Protein AF-A0A2V5QH20-F1 (afdb_monomer_lite)

pLDDT: mean 82.36, std 8.43, range [48.94, 94.69]

Sequence (118 aa):
MYGWLILAEGILIFLFPEHVALLLRFGPLDHDGSMFFRVVALLVAGIGMLYFVSGRMNAEGFVFATLLDRPLVPPIMAVLWYSGKLPGSLALLFAVQELVSFSWTLLTWRAEFRRNMV

Secondary structure (DSSP, 8-state):
-THHHHHHHHHHHHH-HHHHHHHTTPPPP-HHHHHHHHHHHHHHHHHHHHHHHHHHTT-HHHHHHHHHHGGGHHHHHHHHHHTTSS-HHHHHHHHHHHHHHHHHHHHHHHHHHHHTT-

Foldseek 3Di:
DQLVVLLVQLVCQLVCVQVVCVVQVHDGDDPVSNVVSNVVSVVSNVSSVCVVVCVVVVVVVVLVVLLVPLVVLLVVLVV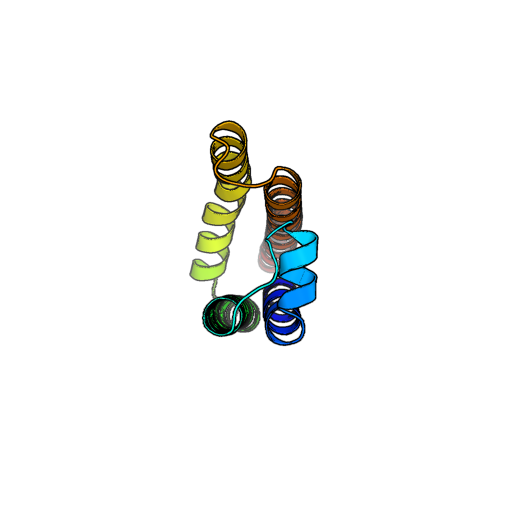CVVVVNGPPVVSVVSNVVSVVVNVVSVVVVVVVVVVVVD

Structure (mmCIF, N/CA/C/O backbone):
data_AF-A0A2V5QH20-F1
#
_entry.id   AF-A0A2V5QH20-F1
#
loop_
_atom_site.group_PDB
_atom_site.id
_atom_site.type_symbol
_atom_site.label_atom_id
_atom_site.label_alt_id
_atom_site.label_comp_id
_atom_site.label_asym_id
_atom_site.label_entity_id
_atom_site.label_seq_id
_atom_site.pdbx_PDB_ins_code
_atom_site.Cartn_x
_atom_site.Cartn_y
_atom_site.Cartn_z
_atom_site.occupancy
_atom_site.B_iso_or_equiv
_atom_site.auth_seq_id
_atom_site.auth_comp_id
_atom_site.auth_asym_id
_atom_site.auth_atom_id
_atom_site.pdbx_PDB_model_num
ATOM 1 N N . MET A 1 1 ? -11.264 -3.650 10.819 1.00 60.34 1 MET A N 1
ATOM 2 C CA . MET A 1 1 ? -10.256 -2.766 10.190 1.00 60.34 1 MET A CA 1
ATOM 3 C C . MET A 1 1 ? -9.895 -3.243 8.795 1.00 60.34 1 MET A C 1
ATOM 5 O O . MET A 1 1 ? -9.979 -4.434 8.527 1.00 60.34 1 MET A O 1
ATOM 9 N N . TYR A 1 2 ? -9.485 -2.314 7.930 1.00 65.50 2 TYR A N 1
ATOM 10 C CA . TYR A 1 2 ? -9.218 -2.504 6.495 1.00 65.50 2 TYR A CA 1
ATOM 11 C C . TYR A 1 2 ? -7.940 -3.316 6.175 1.00 65.50 2 TYR A C 1
ATOM 13 O O . TYR A 1 2 ? -7.591 -3.476 5.012 1.00 65.50 2 TYR A O 1
ATOM 21 N N . GLY A 1 3 ? -7.237 -3.846 7.188 1.00 74.44 3 GLY A N 1
ATOM 22 C CA . GLY A 1 3 ? -5.994 -4.617 7.019 1.00 74.44 3 GLY A CA 1
ATOM 23 C C . GLY A 1 3 ? -6.114 -5.835 6.103 1.00 74.44 3 GLY A C 1
ATOM 24 O O . GLY A 1 3 ? -5.138 -6.232 5.480 1.00 74.44 3 GLY A O 1
ATOM 25 N N . TRP A 1 4 ? -7.327 -6.370 5.944 1.00 80.94 4 TRP A N 1
ATOM 26 C CA . TRP A 1 4 ? -7.604 -7.473 5.027 1.00 80.94 4 TRP A CA 1
ATOM 27 C C . TRP A 1 4 ? -7.352 -7.120 3.551 1.00 80.94 4 TRP A C 1
ATOM 29 O O . TRP A 1 4 ? -7.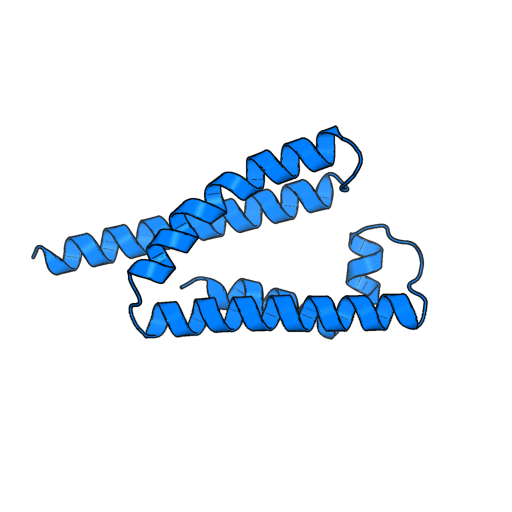014 -8.014 2.784 1.00 80.94 4 TRP A O 1
ATOM 39 N N . LEU A 1 5 ? -7.471 -5.848 3.146 1.00 82.38 5 LEU A N 1
ATOM 40 C CA . LEU A 1 5 ? -7.188 -5.435 1.766 1.00 82.38 5 LEU A CA 1
ATOM 41 C C . LEU A 1 5 ? -5.692 -5.372 1.478 1.00 82.38 5 LEU A C 1
ATOM 43 O O . LEU A 1 5 ? -5.269 -5.869 0.445 1.00 82.38 5 LEU A O 1
ATOM 47 N N . ILE A 1 6 ? -4.896 -4.867 2.422 1.00 83.56 6 ILE A N 1
ATOM 48 C CA . ILE A 1 6 ? -3.425 -4.903 2.338 1.00 83.56 6 ILE A CA 1
ATOM 49 C C . ILE A 1 6 ? -2.929 -6.356 2.405 1.00 83.56 6 ILE A C 1
ATOM 51 O O . ILE A 1 6 ? -2.007 -6.745 1.696 1.00 83.56 6 ILE A O 1
ATOM 55 N N . LEU A 1 7 ? -3.585 -7.200 3.208 1.00 88.75 7 LEU A N 1
ATOM 56 C CA . LEU A 1 7 ? -3.310 -8.636 3.229 1.00 88.75 7 LEU A CA 1
ATOM 57 C C . LEU A 1 7 ? -3.597 -9.281 1.864 1.00 88.75 7 LEU A C 1
ATOM 59 O O . LEU A 1 7 ? -2.759 -10.016 1.347 1.00 88.75 7 LEU A O 1
ATOM 63 N N . ALA A 1 8 ? -4.762 -8.997 1.274 1.00 89.62 8 ALA A N 1
ATOM 64 C CA . ALA A 1 8 ? -5.140 -9.504 -0.041 1.00 89.62 8 ALA A CA 1
ATOM 65 C C . ALA A 1 8 ? -4.191 -9.007 -1.141 1.00 89.62 8 ALA A C 1
ATOM 67 O O . ALA A 1 8 ? -3.785 -9.794 -1.989 1.00 89.62 8 ALA A O 1
ATOM 68 N N . GLU A 1 9 ? -3.789 -7.737 -1.094 1.00 88.19 9 GLU A N 1
ATOM 69 C CA . GLU A 1 9 ? -2.784 -7.157 -1.985 1.00 88.19 9 GLU A CA 1
ATOM 70 C C . GLU A 1 9 ? -1.458 -7.924 -1.897 1.00 88.19 9 GLU A C 1
ATOM 72 O O . GLU A 1 9 ? -0.958 -8.396 -2.917 1.00 88.19 9 GLU A O 1
ATOM 77 N N . GLY A 1 10 ? -0.934 -8.144 -0.686 1.00 90.50 10 GLY A N 1
ATOM 78 C CA . GLY A 1 10 ? 0.281 -8.936 -0.483 1.00 90.50 10 GLY A CA 1
ATOM 79 C C . GLY A 1 10 ? 0.155 -10.360 -1.035 1.00 90.50 10 GLY A C 1
ATOM 80 O O . GLY A 1 10 ? 1.056 -10.846 -1.711 1.00 90.50 10 GLY A O 1
ATOM 81 N N . ILE A 1 11 ? -0.989 -11.023 -0.843 1.00 93.06 11 ILE A N 1
ATOM 82 C CA . ILE A 1 11 ? -1.233 -12.358 -1.416 1.00 93.06 11 ILE A CA 1
ATOM 83 C C . ILE A 1 11 ? -1.237 -12.312 -2.953 1.00 93.06 11 ILE A C 1
ATOM 85 O O . ILE A 1 11 ? -0.626 -13.167 -3.594 1.00 93.06 11 ILE A O 1
ATOM 89 N N . LEU A 1 12 ? -1.887 -11.315 -3.558 1.00 92.00 12 LEU A N 1
ATOM 90 C CA . LEU A 1 12 ? -1.953 -11.173 -5.014 1.00 92.00 12 LEU A CA 1
ATOM 91 C C . LEU A 1 12 ? -0.576 -10.899 -5.629 1.00 92.00 12 LEU A C 1
ATOM 93 O O . LEU A 1 12 ? -0.229 -11.537 -6.624 1.00 92.00 12 LEU A O 1
ATOM 97 N N . ILE A 1 13 ? 0.232 -10.023 -5.019 1.00 90.69 13 ILE A N 1
ATOM 98 C CA . ILE A 1 13 ? 1.606 -9.755 -5.474 1.00 90.69 13 ILE A CA 1
ATOM 99 C C . ILE A 1 13 ? 2.461 -11.026 -5.362 1.00 90.69 13 ILE A C 1
ATOM 101 O O . ILE A 1 13 ? 3.240 -11.327 -6.265 1.00 90.69 13 ILE A O 1
ATOM 105 N N . PHE A 1 14 ? 2.288 -11.808 -4.291 1.00 93.75 14 PHE A N 1
ATOM 106 C CA . PHE A 1 14 ? 3.041 -13.047 -4.085 1.00 93.75 14 PHE A CA 1
ATOM 107 C C . PHE A 1 14 ? 2.715 -14.119 -5.134 1.00 93.75 14 PHE A C 1
ATOM 109 O O . PHE A 1 14 ? 3.612 -14.825 -5.605 1.00 93.75 14 PHE A O 1
ATOM 116 N N . LEU A 1 15 ? 1.432 -14.261 -5.486 1.00 93.94 15 LEU A N 1
ATOM 117 C CA . LEU A 1 15 ? 0.963 -15.259 -6.449 1.00 93.94 15 LEU A CA 1
ATOM 118 C C . LEU A 1 15 ? 1.246 -14.854 -7.902 1.00 93.94 15 LEU A C 1
ATOM 120 O O . LEU A 1 15 ? 1.558 -15.721 -8.718 1.00 93.94 15 LEU A O 1
ATOM 124 N N . PHE A 1 16 ? 1.168 -13.558 -8.222 1.00 92.12 16 PHE A N 1
ATOM 125 C CA . PHE A 1 16 ? 1.236 -13.052 -9.596 1.00 92.12 16 PHE A CA 1
ATOM 126 C C . PHE A 1 16 ? 2.290 -11.942 -9.802 1.00 92.12 16 PHE A C 1
ATOM 128 O O . PHE A 1 16 ? 1.958 -10.894 -10.362 1.00 92.12 16 PHE A O 1
ATOM 135 N N . PRO A 1 17 ? 3.570 -12.144 -9.427 1.00 89.69 17 PRO A N 1
ATOM 136 C CA . PRO A 1 17 ? 4.589 -11.090 -9.475 1.00 89.69 17 PRO A CA 1
ATOM 137 C C . PRO A 1 17 ? 4.807 -10.521 -10.886 1.00 89.69 17 PRO A C 1
ATOM 139 O O . PRO A 1 17 ? 4.932 -9.310 -11.035 1.00 89.69 17 PRO A O 1
ATOM 142 N N . GLU A 1 18 ? 4.749 -11.356 -11.930 1.00 88.31 18 GLU A N 1
ATOM 143 C CA . GLU A 1 18 ? 4.889 -10.919 -13.332 1.00 88.31 18 GLU A CA 1
ATOM 144 C C . GLU A 1 18 ? 3.753 -9.996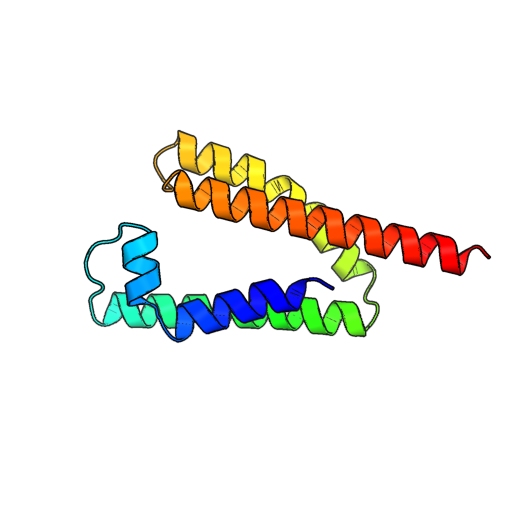 -13.791 1.00 88.31 18 GLU A C 1
ATOM 146 O O . GLU A 1 18 ? 3.975 -9.028 -14.515 1.00 88.31 18 GLU A O 1
ATOM 151 N N . HIS A 1 19 ? 2.520 -10.266 -13.352 1.00 87.44 19 HIS A N 1
ATOM 152 C CA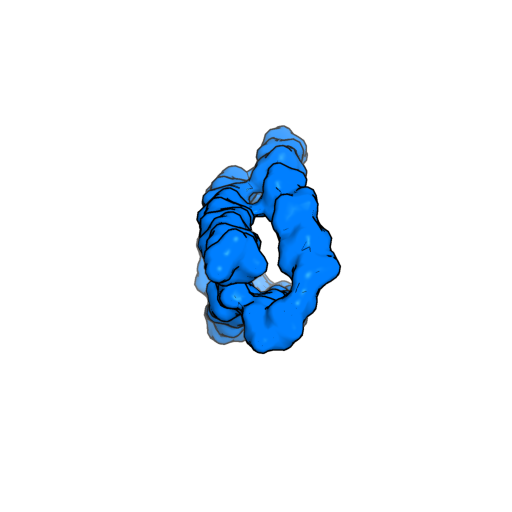 . HIS A 1 19 ? 1.370 -9.429 -13.705 1.00 87.44 19 HIS A CA 1
ATOM 153 C C . HIS A 1 19 ? 1.474 -8.068 -13.026 1.00 87.44 19 HIS A C 1
ATOM 155 O O . HIS A 1 19 ? 1.137 -7.047 -13.627 1.00 87.44 19 HIS A O 1
ATOM 161 N N . VAL A 1 20 ? 1.978 -8.053 -11.788 1.00 84.81 20 VAL A N 1
ATOM 162 C CA . VAL A 1 20 ? 2.284 -6.812 -11.083 1.00 84.81 20 VAL A CA 1
ATOM 163 C C . VAL A 1 20 ? 3.398 -6.078 -11.818 1.00 84.81 20 VAL A C 1
ATOM 165 O O . VAL A 1 20 ? 3.183 -4.939 -12.203 1.00 84.81 20 VAL A O 1
ATOM 168 N N . ALA A 1 21 ? 4.530 -6.715 -12.127 1.00 85.31 21 ALA A N 1
ATOM 169 C CA . ALA A 1 21 ? 5.610 -6.081 -12.887 1.00 85.31 21 ALA A CA 1
ATOM 170 C C . ALA A 1 21 ? 5.127 -5.456 -14.203 1.00 85.31 21 ALA A C 1
ATOM 172 O O . ALA A 1 21 ? 5.443 -4.298 -14.480 1.00 85.31 21 ALA A O 1
ATOM 173 N N . LEU A 1 22 ? 4.275 -6.160 -14.951 1.00 84.69 22 LEU A N 1
ATOM 174 C CA . LEU A 1 22 ? 3.668 -5.652 -16.179 1.00 84.69 22 LEU A CA 1
ATOM 175 C C . LEU A 1 22 ? 2.764 -4.437 -15.917 1.00 84.69 22 LEU A C 1
ATOM 177 O O . LEU A 1 22 ? 2.878 -3.424 -16.611 1.00 84.69 22 LEU A O 1
ATOM 181 N N . LEU A 1 23 ? 1.910 -4.494 -14.888 1.00 82.62 23 LEU A N 1
ATOM 182 C CA . LEU A 1 23 ? 1.071 -3.365 -14.463 1.00 82.62 23 LEU A CA 1
ATOM 183 C C . LEU A 1 23 ? 1.917 -2.146 -14.062 1.00 82.62 23 LEU A C 1
ATOM 185 O O . LEU A 1 23 ? 1.565 -1.005 -14.374 1.00 82.62 23 LEU A O 1
ATOM 189 N N . LEU A 1 24 ? 3.049 -2.393 -13.399 1.00 77.62 24 LEU A N 1
ATOM 190 C CA . LEU A 1 24 ? 4.000 -1.375 -12.955 1.00 77.62 24 LEU A CA 1
ATOM 191 C C . LEU A 1 24 ? 4.918 -0.890 -14.087 1.00 77.62 24 LEU A C 1
ATOM 193 O O . LEU A 1 24 ? 5.684 0.053 -13.888 1.00 77.62 24 LEU A O 1
ATOM 197 N N . ARG A 1 25 ? 4.798 -1.485 -15.283 1.00 78.94 25 ARG A N 1
ATOM 198 C CA . ARG A 1 25 ? 5.650 -1.248 -16.458 1.00 78.94 25 ARG A CA 1
ATOM 199 C C . ARG A 1 25 ? 7.134 -1.491 -16.182 1.00 78.94 25 ARG A C 1
ATOM 201 O O . ARG A 1 25 ? 7.991 -0.852 -16.791 1.00 78.94 25 ARG A O 1
ATOM 208 N N . PHE A 1 26 ? 7.435 -2.414 -15.275 1.00 75.62 26 PHE A N 1
ATOM 209 C CA . PHE A 1 26 ? 8.770 -2.980 -15.189 1.00 75.62 26 PHE A CA 1
ATOM 210 C C . PHE A 1 26 ? 9.015 -3.893 -16.395 1.00 75.62 26 PHE A C 1
ATOM 212 O O . PHE A 1 26 ? 8.079 -4.429 -16.994 1.00 75.62 26 PHE A O 1
ATOM 219 N N . GLY A 1 27 ? 10.285 -4.032 -16.783 1.00 77.94 27 GLY A N 1
ATOM 220 C CA . GLY A 1 27 ? 10.684 -5.065 -17.737 1.00 77.94 27 GLY A CA 1
ATOM 221 C C . GLY A 1 27 ? 10.401 -6.470 -17.183 1.00 77.94 27 GLY A C 1
ATOM 222 O O . GLY A 1 27 ? 10.023 -6.595 -16.016 1.00 77.94 27 GLY A O 1
ATOM 223 N N . PRO A 1 28 ? 10.585 -7.524 -17.997 1.00 84.06 28 PRO A N 1
ATOM 224 C CA . PRO A 1 28 ? 10.467 -8.903 -17.529 1.00 84.06 28 PRO A CA 1
ATOM 225 C C . PRO A 1 28 ? 11.306 -9.097 -16.265 1.00 84.06 28 PRO A C 1
ATOM 227 O O . PRO A 1 28 ? 12.476 -8.701 -16.252 1.00 84.06 28 PRO A O 1
ATOM 230 N N . LEU A 1 29 ? 10.712 -9.661 -15.213 1.00 84.38 29 LEU A N 1
ATOM 231 C CA . LEU A 1 29 ? 11.462 -9.947 -13.998 1.00 84.38 29 LEU A CA 1
ATOM 232 C C . LEU A 1 29 ? 12.439 -11.089 -14.290 1.00 84.38 29 LEU A C 1
ATOM 234 O O . LEU A 1 29 ? 12.085 -12.105 -14.889 1.00 84.38 29 LEU A O 1
ATOM 238 N N . ASP A 1 30 ? 13.685 -10.921 -13.866 1.00 89.12 30 ASP A N 1
ATOM 239 C CA . ASP A 1 30 ? 14.608 -12.038 -13.742 1.00 89.12 30 ASP A CA 1
ATOM 240 C C . ASP A 1 30 ? 14.283 -12.853 -12.477 1.00 89.12 30 ASP A C 1
ATOM 242 O O . ASP A 1 30 ? 13.358 -12.547 -11.712 1.00 89.12 30 ASP A O 1
ATOM 246 N N . HIS A 1 31 ? 15.025 -13.941 -12.259 1.00 88.00 31 HIS A N 1
ATOM 247 C CA . HIS A 1 31 ? 14.792 -14.819 -11.113 1.00 88.00 31 HIS A CA 1
ATOM 248 C C . HIS A 1 31 ? 14.835 -14.045 -9.784 1.00 88.00 31 HIS A C 1
ATOM 250 O O . HIS A 1 31 ? 13.917 -14.171 -8.965 1.00 88.00 31 HIS A O 1
ATOM 256 N N . ASP A 1 32 ? 15.845 -13.189 -9.624 1.00 87.31 32 ASP A N 1
ATOM 257 C CA . ASP A 1 32 ? 16.078 -12.403 -8.414 1.00 87.31 32 ASP A CA 1
ATOM 258 C C . ASP A 1 32 ? 14.999 -11.330 -8.216 1.00 87.31 32 ASP A C 1
ATOM 260 O O . ASP A 1 32 ? 14.476 -11.176 -7.109 1.00 87.31 32 ASP A O 1
ATOM 264 N N . GLY A 1 33 ? 14.579 -10.650 -9.286 1.00 86.25 33 GLY A N 1
ATOM 265 C CA . GLY A 1 33 ? 13.472 -9.697 -9.269 1.00 86.25 33 GLY A CA 1
ATOM 266 C C . GLY A 1 33 ? 12.154 -10.345 -8.847 1.00 86.25 33 GLY A C 1
ATOM 267 O O . GLY A 1 33 ? 11.432 -9.799 -8.008 1.00 86.25 33 GLY A O 1
ATOM 268 N N . SER A 1 34 ? 11.865 -11.552 -9.345 1.00 88.56 34 SER A N 1
ATOM 269 C CA . SER A 1 34 ? 10.667 -12.303 -8.948 1.00 88.56 34 SER A CA 1
ATOM 270 C C . SER A 1 34 ? 10.692 -12.695 -7.464 1.00 88.56 34 SER A C 1
ATOM 272 O O . SER A 1 34 ? 9.671 -12.608 -6.770 1.00 88.56 34 SER A O 1
ATOM 274 N N . MET A 1 35 ? 11.863 -13.087 -6.949 1.00 91.56 35 MET A N 1
ATOM 275 C CA . MET A 1 35 ? 12.038 -13.467 -5.550 1.00 91.56 35 MET A CA 1
ATOM 276 C C . MET A 1 35 ? 11.931 -12.242 -4.638 1.00 91.56 35 MET A C 1
ATOM 278 O O . MET A 1 35 ? 11.253 -12.299 -3.610 1.00 91.56 35 MET A O 1
ATOM 282 N N . PHE A 1 36 ? 12.508 -11.112 -5.049 1.00 88.00 36 PHE A N 1
ATOM 283 C CA . PHE A 1 36 ? 12.375 -9.838 -4.350 1.00 88.00 36 PHE A CA 1
ATOM 284 C C . PHE A 1 36 ? 10.910 -9.400 -4.244 1.00 88.00 36 PHE A C 1
ATOM 286 O O . PHE A 1 36 ? 10.444 -9.084 -3.149 1.00 88.00 36 PHE A O 1
ATOM 293 N N . PHE A 1 37 ? 10.148 -9.470 -5.342 1.00 88.50 37 PHE A N 1
ATOM 294 C CA . PHE A 1 37 ? 8.713 -9.166 -5.333 1.00 88.50 37 PHE A CA 1
ATOM 295 C C . PHE A 1 37 ? 7.945 -10.042 -4.342 1.00 88.50 37 PHE A C 1
ATOM 297 O O . PHE A 1 37 ? 7.101 -9.537 -3.606 1.00 88.50 37 PHE A O 1
ATOM 304 N N . ARG A 1 38 ? 8.263 -11.339 -4.260 1.00 92.75 38 ARG A N 1
ATOM 305 C CA . ARG A 1 38 ? 7.645 -12.252 -3.286 1.00 92.75 38 ARG A CA 1
ATOM 306 C C . ARG A 1 38 ? 8.004 -11.901 -1.841 1.00 92.75 38 ARG A C 1
ATOM 308 O O . ARG A 1 38 ? 7.139 -11.986 -0.975 1.00 92.75 38 ARG A O 1
ATOM 315 N N . VAL A 1 39 ? 9.240 -11.484 -1.564 1.00 93.56 39 VAL A N 1
ATOM 316 C CA . VAL A 1 39 ? 9.646 -11.031 -0.219 1.00 93.56 39 VAL A CA 1
ATOM 317 C C . VAL A 1 39 ? 8.905 -9.751 0.170 1.00 93.56 39 VAL A C 1
ATOM 319 O O . VAL A 1 39 ? 8.353 -9.671 1.268 1.00 93.56 39 VAL A O 1
ATOM 322 N N . VAL A 1 40 ? 8.821 -8.779 -0.743 1.00 89.69 40 VAL A N 1
ATOM 323 C CA . VAL A 1 40 ? 8.025 -7.558 -0.542 1.00 89.69 40 VAL A CA 1
ATOM 324 C C . VAL A 1 40 ? 6.557 -7.914 -0.305 1.00 89.69 40 VAL A C 1
ATOM 326 O O . VAL A 1 40 ? 5.941 -7.404 0.627 1.00 89.69 40 VAL A O 1
ATOM 329 N N . ALA A 1 41 ? 6.011 -8.846 -1.081 1.00 92.56 41 ALA A N 1
ATOM 330 C CA . ALA A 1 41 ? 4.639 -9.311 -0.942 1.00 92.56 41 ALA A CA 1
ATOM 331 C C . ALA A 1 41 ? 4.359 -9.954 0.427 1.00 92.56 41 ALA A C 1
ATOM 333 O O . ALA A 1 41 ? 3.322 -9.684 1.033 1.00 92.56 41 ALA A O 1
ATOM 334 N N . LEU A 1 42 ? 5.299 -10.749 0.954 1.00 94.69 42 LEU A N 1
ATOM 335 C CA . LEU A 1 42 ? 5.214 -11.309 2.307 1.00 94.69 42 LEU A CA 1
ATOM 336 C C . LEU A 1 42 ? 5.233 -10.216 3.380 1.00 94.69 42 LEU A C 1
ATOM 338 O O . LEU A 1 42 ? 4.469 -10.298 4.342 1.00 94.69 42 LEU A O 1
ATOM 342 N N . LEU A 1 43 ? 6.063 -9.183 3.211 1.00 91.81 43 LEU A N 1
ATOM 343 C CA . LEU A 1 43 ? 6.102 -8.039 4.125 1.00 91.81 43 LEU A CA 1
ATOM 344 C C . LEU A 1 43 ? 4.764 -7.283 4.121 1.00 91.81 43 LEU A C 1
ATOM 346 O O . LEU A 1 43 ? 4.203 -7.022 5.185 1.00 91.81 43 LEU A O 1
ATOM 350 N N . VAL A 1 44 ? 4.226 -6.991 2.933 1.00 89.12 44 VAL A N 1
ATOM 351 C CA . VAL A 1 44 ? 2.921 -6.333 2.751 1.00 89.12 44 VAL A CA 1
ATOM 352 C C . VAL A 1 44 ? 1.807 -7.163 3.393 1.00 89.12 44 VAL A C 1
ATOM 354 O O . VAL A 1 44 ? 1.029 -6.641 4.193 1.00 89.12 44 VAL A O 1
ATOM 357 N N . ALA A 1 45 ? 1.774 -8.473 3.133 1.00 92.38 45 ALA A N 1
ATOM 358 C CA . ALA A 1 45 ? 0.813 -9.384 3.748 1.00 92.38 45 ALA A CA 1
ATOM 359 C C . ALA A 1 45 ? 0.934 -9.400 5.283 1.00 92.38 45 ALA A C 1
ATOM 361 O O . ALA A 1 45 ? -0.076 -9.339 5.987 1.00 92.38 45 ALA A O 1
ATOM 362 N N . GLY A 1 46 ? 2.161 -9.418 5.812 1.00 90.88 46 GLY A N 1
ATOM 363 C CA . GLY A 1 46 ? 2.432 -9.340 7.248 1.00 90.88 46 GLY A CA 1
ATOM 364 C C . GLY A 1 46 ? 1.881 -8.060 7.882 1.00 90.88 46 GLY A C 1
ATOM 365 O O . GLY A 1 46 ? 1.190 -8.126 8.900 1.00 90.88 46 GLY A O 1
ATOM 366 N N . ILE A 1 47 ? 2.103 -6.905 7.249 1.00 86.00 47 ILE A N 1
ATOM 367 C CA . ILE A 1 47 ? 1.543 -5.616 7.691 1.00 86.00 47 ILE A CA 1
ATOM 368 C C . ILE A 1 47 ? 0.009 -5.651 7.650 1.00 86.00 47 ILE A C 1
ATOM 370 O O . ILE A 1 47 ? -0.648 -5.265 8.620 1.00 86.00 47 ILE A O 1
ATOM 374 N N . GLY A 1 48 ? -0.576 -6.177 6.571 1.00 86.38 48 GLY A N 1
ATOM 375 C CA . GLY A 1 48 ? -2.023 -6.359 6.449 1.00 86.38 48 GLY A CA 1
ATOM 376 C C . GLY A 1 48 ? -2.609 -7.222 7.570 1.00 86.38 48 GLY A C 1
ATOM 377 O O . GLY A 1 48 ? -3.645 -6.879 8.147 1.00 86.38 48 GLY A O 1
ATOM 378 N N . MET A 1 49 ? -1.914 -8.298 7.946 1.00 88.62 49 MET A N 1
ATOM 379 C CA . MET A 1 49 ? -2.307 -9.161 9.059 1.00 88.62 49 MET A CA 1
ATOM 380 C C . MET A 1 49 ? -2.224 -8.434 10.406 1.00 88.62 49 MET A C 1
ATOM 382 O O . MET A 1 49 ? -3.170 -8.511 11.191 1.00 88.62 49 MET A O 1
ATOM 386 N N . LEU A 1 50 ? -1.154 -7.669 10.659 1.00 83.69 50 LEU A N 1
ATOM 387 C CA . LEU A 1 50 ? -1.043 -6.837 11.865 1.00 83.69 50 LEU A CA 1
ATOM 388 C C . LEU A 1 50 ? -2.213 -5.852 11.961 1.00 83.69 50 LEU A C 1
ATOM 390 O O . LEU A 1 50 ? -2.834 -5.731 13.014 1.00 83.69 50 LEU A O 1
ATOM 394 N N . TYR A 1 51 ? -2.576 -5.214 10.848 1.00 78.06 51 TYR A N 1
ATOM 395 C CA . TYR A 1 51 ? -3.721 -4.303 10.763 1.00 78.06 51 TYR A CA 1
ATOM 396 C C . TYR A 1 51 ? -5.057 -5.008 10.995 1.00 78.06 51 TYR A C 1
ATOM 398 O O . TYR A 1 51 ? -5.946 -4.476 11.667 1.00 78.06 51 TYR A O 1
ATOM 406 N N . PHE A 1 52 ? -5.215 -6.210 10.446 1.00 82.19 52 PHE A N 1
ATOM 407 C CA . PHE A 1 52 ? -6.425 -6.999 10.616 1.00 82.19 52 PHE A CA 1
ATOM 408 C C . PHE A 1 52 ? -6.609 -7.430 12.075 1.00 82.19 52 PHE A C 1
ATOM 410 O O . PHE A 1 52 ? -7.667 -7.178 12.654 1.00 82.19 52 PHE A O 1
ATOM 417 N N . VAL A 1 53 ? -5.573 -8.014 12.683 1.00 83.31 53 VAL A N 1
ATOM 418 C CA . VAL A 1 53 ? -5.598 -8.502 14.070 1.00 83.31 53 VAL A CA 1
ATOM 419 C C . VAL A 1 53 ? -5.714 -7.346 15.060 1.00 83.31 53 VAL A C 1
ATOM 421 O O . VAL A 1 53 ? -6.554 -7.399 15.953 1.00 83.31 53 VAL A O 1
ATOM 424 N N . SER A 1 54 ? -4.949 -6.269 14.874 1.00 75.31 54 SER A N 1
ATOM 425 C CA . SER A 1 54 ? -5.011 -5.077 15.729 1.00 75.31 54 SER A CA 1
ATOM 426 C C . SER A 1 54 ? -6.424 -4.489 15.802 1.00 75.31 54 SER A C 1
ATOM 428 O O . SER A 1 54 ? -6.946 -4.219 16.885 1.00 75.31 54 SER A O 1
ATOM 430 N N . GLY A 1 55 ? -7.110 -4.421 14.657 1.00 72.25 55 GLY A N 1
ATOM 431 C CA . GLY A 1 55 ? -8.504 -3.995 14.604 1.00 72.25 55 GLY A CA 1
ATOM 432 C C . GLY A 1 55 ? -9.501 -4.940 15.260 1.00 72.25 55 GLY A C 1
ATOM 433 O O . GLY A 1 55 ? -10.609 -4.520 15.572 1.00 72.25 55 GLY A O 1
ATOM 434 N N . ARG A 1 56 ? -9.147 -6.214 15.445 1.00 74.38 56 ARG A N 1
ATOM 435 C CA . ARG A 1 56 ? -9.964 -7.185 16.189 1.00 74.38 56 ARG A CA 1
ATOM 436 C C . ARG A 1 56 ? -9.695 -7.123 17.688 1.00 74.38 56 ARG A C 1
ATOM 438 O O . ARG A 1 56 ? -10.592 -7.436 18.460 1.00 74.38 56 ARG A O 1
ATOM 445 N N . MET A 1 57 ? -8.494 -6.707 18.085 1.00 77.31 57 MET A N 1
ATOM 446 C CA . MET A 1 57 ? -8.094 -6.547 19.485 1.00 77.31 57 MET A CA 1
ATOM 447 C C . MET A 1 57 ? -8.424 -5.162 20.065 1.00 77.31 57 MET A C 1
ATOM 449 O O . MET A 1 57 ? -8.063 -4.893 21.204 1.00 77.31 57 MET A O 1
ATOM 453 N N . ASN A 1 58 ? -9.096 -4.287 19.304 1.00 67.94 58 ASN A N 1
ATOM 454 C CA . ASN A 1 58 ? -9.412 -2.907 19.694 1.00 67.94 58 ASN A CA 1
ATOM 455 C C . ASN A 1 58 ? -8.184 -2.118 20.193 1.00 67.94 58 ASN A C 1
ATOM 457 O O . ASN A 1 58 ? -8.252 -1.372 21.168 1.00 67.94 58 ASN A O 1
ATOM 461 N N . ALA A 1 59 ? -7.028 -2.314 19.553 1.00 72.44 59 ALA A N 1
ATOM 462 C CA . ALA A 1 59 ? -5.787 -1.668 19.965 1.00 72.44 59 ALA A CA 1
ATOM 463 C C . ALA A 1 59 ? -5.773 -0.187 19.541 1.00 72.44 59 ALA A C 1
ATOM 465 O O . ALA A 1 59 ? -5.209 0.173 18.507 1.00 72.44 59 ALA A O 1
ATOM 466 N N . GLU A 1 60 ? -6.392 0.678 20.350 1.00 69.06 60 GLU A N 1
ATOM 467 C CA . GLU A 1 60 ? -6.601 2.106 20.060 1.00 69.06 60 GLU A CA 1
ATOM 468 C C . GLU A 1 60 ? -5.321 2.846 19.643 1.00 69.06 60 GLU A C 1
ATOM 470 O O . GLU A 1 60 ? -5.332 3.594 18.666 1.00 69.06 60 GLU A O 1
ATOM 475 N N . GLY A 1 61 ? -4.192 2.591 20.316 1.00 69.31 61 GLY A N 1
ATOM 476 C CA . GLY A 1 61 ? -2.911 3.234 19.987 1.00 69.31 61 GLY A CA 1
ATOM 477 C C . GLY A 1 61 ? -2.411 2.900 18.579 1.00 69.31 61 GLY A C 1
ATOM 478 O O . GLY A 1 61 ? -1.848 3.745 17.885 1.00 69.31 61 GLY A O 1
ATOM 479 N N . PHE A 1 62 ? -2.685 1.685 18.113 1.00 69.88 62 PHE A N 1
ATOM 480 C CA . PHE A 1 62 ? -2.311 1.242 16.780 1.00 69.88 62 PHE A CA 1
ATOM 481 C C . PHE A 1 62 ? -3.257 1.808 15.706 1.00 69.88 62 PHE A C 1
ATOM 483 O O . PHE A 1 62 ? -2.815 2.205 14.624 1.00 69.88 62 PHE A O 1
ATOM 490 N N . VAL A 1 63 ? -4.555 1.914 16.020 1.00 69.44 63 VAL A N 1
ATOM 491 C CA . VAL A 1 63 ? -5.547 2.604 15.176 1.00 69.44 63 VAL A CA 1
ATOM 492 C C . VAL A 1 63 ? -5.164 4.066 14.973 1.00 69.44 63 VAL A C 1
ATOM 494 O O . VAL A 1 63 ? -5.171 4.559 13.845 1.00 69.44 63 VAL A O 1
ATOM 497 N N . PHE A 1 64 ? -4.795 4.744 16.059 1.00 70.25 64 PHE A N 1
ATOM 498 C CA . PHE A 1 64 ? -4.418 6.150 16.048 1.00 70.25 64 PHE A CA 1
ATOM 499 C C . PHE A 1 64 ? -3.131 6.398 15.253 1.00 70.25 64 PHE A C 1
ATOM 501 O O . PHE A 1 64 ? -3.106 7.283 14.400 1.00 70.25 64 PHE A O 1
ATOM 508 N N . ALA A 1 65 ? -2.094 5.577 15.457 1.00 73.12 65 ALA A N 1
ATOM 509 C CA . ALA A 1 65 ? -0.858 5.655 14.674 1.00 73.12 65 ALA A CA 1
ATOM 510 C C . ALA A 1 65 ? -1.128 5.495 13.168 1.00 73.12 65 ALA A C 1
ATOM 512 O O . ALA A 1 65 ? -0.611 6.252 12.352 1.00 73.12 65 ALA A O 1
ATOM 513 N N . THR A 1 66 ? -2.015 4.566 12.809 1.00 72.88 66 THR A N 1
ATOM 514 C CA . THR A 1 66 ? -2.420 4.339 11.417 1.00 72.88 66 THR A CA 1
ATOM 515 C C . THR A 1 66 ? -3.214 5.525 10.852 1.00 72.88 66 THR A C 1
ATOM 517 O O . THR A 1 66 ? -3.015 5.920 9.707 1.00 72.88 66 THR A O 1
ATOM 520 N N . LEU A 1 67 ? -4.100 6.143 11.640 1.00 75.94 67 LEU A N 1
ATOM 521 C CA . LEU A 1 67 ? -4.819 7.357 11.229 1.00 75.94 67 LEU A CA 1
ATOM 522 C C . LEU A 1 67 ? -3.886 8.552 10.994 1.00 75.94 67 LEU A C 1
ATOM 524 O O . LEU A 1 67 ? -4.219 9.408 10.178 1.00 75.94 67 LEU A O 1
ATOM 528 N N . LEU A 1 68 ? -2.750 8.613 11.691 1.00 77.88 68 LEU A N 1
ATOM 529 C CA . LEU A 1 68 ? -1.750 9.666 11.519 1.00 77.88 68 LEU A CA 1
ATOM 530 C C . LEU A 1 68 ? -0.849 9.428 10.296 1.00 77.88 68 LEU A C 1
ATOM 532 O O . LEU A 1 68 ? -0.526 10.376 9.587 1.00 77.88 68 LEU A O 1
ATOM 536 N N . ASP A 1 69 ? -0.469 8.175 10.043 1.00 79.94 69 ASP A N 1
ATOM 537 C CA . ASP A 1 69 ? 0.428 7.785 8.948 1.00 79.94 69 ASP A CA 1
ATOM 538 C C . ASP A 1 69 ? -0.239 7.902 7.563 1.00 79.94 69 ASP A C 1
ATOM 540 O O . ASP A 1 69 ? 0.285 8.530 6.643 1.00 79.94 69 ASP A O 1
ATOM 544 N N . ARG A 1 70 ? -1.459 7.373 7.419 1.00 81.50 70 ARG A N 1
ATOM 545 C CA . ARG A 1 70 ? -2.125 7.226 6.109 1.00 81.50 70 ARG A CA 1
ATOM 546 C C . ARG A 1 70 ? -2.373 8.530 5.332 1.00 81.50 70 ARG A C 1
ATOM 548 O O . ARG A 1 70 ? -2.203 8.522 4.114 1.00 81.50 70 ARG A O 1
ATOM 555 N N . PRO A 1 71 ? -2.721 9.671 5.960 1.00 84.94 71 PRO A N 1
ATOM 556 C CA . PRO A 1 71 ? -2.847 10.955 5.261 1.00 84.94 71 PRO A CA 1
ATOM 557 C C . PRO A 1 71 ? -1.530 11.508 4.710 1.00 84.94 71 PRO A C 1
ATOM 559 O O . PRO A 1 71 ? -1.560 12.368 3.830 1.00 84.94 71 PRO A O 1
ATOM 562 N N . LEU A 1 72 ? -0.383 11.047 5.222 1.00 83.44 72 LEU A N 1
ATOM 563 C CA . LEU A 1 72 ? 0.936 11.479 4.759 1.00 83.44 72 LEU A CA 1
ATOM 564 C C . LEU A 1 72 ? 1.358 10.756 3.477 1.00 83.44 72 LEU A C 1
ATOM 566 O O . LEU A 1 72 ? 2.177 11.282 2.721 1.00 83.44 72 LEU A O 1
ATOM 570 N N . VAL A 1 73 ? 0.767 9.593 3.184 1.00 86.31 73 VAL A N 1
ATOM 571 C CA . VAL A 1 73 ? 1.121 8.795 2.006 1.00 86.31 73 VAL A CA 1
ATOM 572 C C . VAL A 1 73 ? 0.792 9.512 0.687 1.00 86.31 73 VAL A C 1
ATOM 574 O O . VAL A 1 73 ? 1.691 9.593 -0.149 1.00 86.31 73 VAL A O 1
ATOM 577 N N . PRO A 1 74 ? -0.403 10.101 0.455 1.00 88.56 74 PRO A N 1
ATOM 578 C CA . PRO A 1 74 ? -0.689 10.786 -0.809 1.00 88.56 74 PRO A CA 1
ATOM 579 C C . PRO A 1 74 ? 0.272 11.949 -1.132 1.00 88.56 74 PRO A C 1
ATOM 581 O O . PRO A 1 74 ? 0.764 11.992 -2.262 1.00 88.56 74 PRO A O 1
ATOM 584 N N . PRO A 1 75 ? 0.622 12.852 -0.189 1.00 89.12 75 PRO A N 1
ATOM 585 C CA . PRO A 1 75 ? 1.668 13.853 -0.411 1.00 89.12 75 PRO A CA 1
ATOM 586 C C . PRO A 1 75 ? 3.030 13.248 -0.771 1.00 89.12 75 PRO A C 1
ATOM 588 O O . PRO A 1 75 ? 3.677 13.714 -1.708 1.00 89.12 75 PRO A O 1
ATOM 591 N N . ILE A 1 76 ? 3.458 12.192 -0.068 1.00 87.50 76 ILE A N 1
ATOM 592 C CA . ILE A 1 76 ? 4.734 11.514 -0.346 1.00 87.50 76 ILE A CA 1
ATOM 593 C C . ILE A 1 76 ? 4.717 10.905 -1.755 1.00 87.50 76 ILE A C 1
ATOM 595 O O . ILE A 1 76 ? 5.652 11.116 -2.529 1.00 87.50 76 ILE A O 1
ATOM 599 N N . MET A 1 77 ? 3.636 10.215 -2.126 1.00 89.12 77 MET A N 1
ATOM 600 C CA . MET A 1 77 ? 3.468 9.623 -3.457 1.00 89.12 77 MET A CA 1
ATOM 601 C C . MET A 1 77 ? 3.464 10.688 -4.559 1.00 89.12 77 MET A C 1
ATOM 603 O O . MET A 1 77 ? 4.088 10.487 -5.601 1.00 89.12 77 MET A O 1
ATOM 607 N N . ALA A 1 78 ? 2.837 11.845 -4.320 1.00 88.69 78 ALA A N 1
ATOM 608 C CA . ALA A 1 78 ? 2.861 12.971 -5.250 1.00 88.69 78 ALA A CA 1
ATOM 609 C C . ALA A 1 78 ? 4.283 13.521 -5.455 1.00 88.69 78 ALA A C 1
ATOM 611 O O . ALA A 1 78 ? 4.685 13.769 -6.592 1.00 88.69 78 ALA A O 1
ATOM 612 N N . VAL A 1 79 ? 5.074 13.653 -4.382 1.00 90.56 79 VAL A N 1
ATOM 613 C CA . VAL A 1 79 ? 6.481 14.090 -4.462 1.00 90.56 79 VAL A CA 1
ATOM 614 C C . VAL A 1 79 ? 7.344 13.069 -5.207 1.00 90.56 79 VAL A C 1
ATOM 616 O O . VAL A 1 79 ? 8.168 13.453 -6.043 1.00 90.56 79 VAL A O 1
ATOM 619 N N . LEU A 1 80 ? 7.162 11.771 -4.942 1.00 86.94 80 LEU A N 1
ATOM 620 C CA . LEU A 1 80 ? 7.899 10.701 -5.624 1.00 86.94 80 LEU A CA 1
ATOM 621 C C . LEU A 1 80 ? 7.566 10.635 -7.117 1.00 86.94 80 LEU A C 1
ATOM 623 O O . LEU A 1 80 ? 8.475 10.461 -7.935 1.00 86.94 80 LEU A O 1
ATOM 627 N N . TRP A 1 81 ? 6.293 10.828 -7.468 1.00 90.56 81 TRP A N 1
ATOM 628 C CA . TRP A 1 81 ? 5.854 10.935 -8.855 1.00 90.56 81 TRP A CA 1
ATOM 629 C C . TRP A 1 81 ? 6.436 12.174 -9.542 1.00 90.56 81 TRP A C 1
ATOM 631 O O . TRP A 1 81 ? 7.047 12.045 -10.601 1.00 90.56 81 TRP A O 1
ATOM 641 N N . TYR A 1 82 ? 6.333 13.352 -8.916 1.00 89.50 82 TYR A N 1
ATOM 642 C CA . TYR A 1 82 ? 6.903 14.597 -9.445 1.00 89.50 82 TYR A CA 1
ATOM 643 C C . TYR A 1 82 ? 8.421 14.498 -9.653 1.00 89.50 82 TYR A C 1
ATOM 645 O O . TYR A 1 82 ? 8.964 15.008 -10.628 1.00 89.50 82 TYR A O 1
ATOM 653 N N . SER A 1 83 ? 9.109 13.775 -8.766 1.00 90.31 83 SER A N 1
ATOM 654 C CA . SER A 1 83 ? 10.551 13.523 -8.859 1.00 90.31 83 SER A CA 1
ATOM 655 C C . SER A 1 83 ? 10.935 12.458 -9.898 1.00 90.31 83 SER A C 1
ATOM 657 O O . SER A 1 83 ? 12.112 12.109 -9.980 1.00 90.31 83 SER A O 1
ATOM 659 N N . GLY A 1 84 ? 9.971 11.871 -10.619 1.00 83.69 84 GLY A N 1
ATOM 660 C CA . GLY A 1 84 ? 10.200 10.809 -11.603 1.00 83.69 84 GLY A CA 1
ATOM 661 C C . GLY A 1 84 ? 10.641 9.463 -11.015 1.00 83.69 84 GLY A C 1
ATOM 662 O O . GLY A 1 84 ? 11.053 8.582 -11.763 1.00 83.69 84 GLY A O 1
ATOM 663 N N . LYS A 1 85 ? 10.569 9.285 -9.687 1.00 82.38 85 LYS A N 1
ATOM 664 C CA . LYS A 1 85 ? 11.002 8.053 -9.002 1.00 82.38 85 LYS A CA 1
ATOM 665 C C . LYS A 1 85 ? 9.930 6.964 -8.989 1.00 82.38 85 LYS A C 1
ATOM 667 O O . LYS A 1 85 ? 10.255 5.801 -8.778 1.00 82.38 85 LYS A O 1
ATOM 672 N N . LEU A 1 86 ? 8.664 7.339 -9.176 1.00 79.50 86 LEU A N 1
ATOM 673 C CA . LEU A 1 86 ? 7.522 6.431 -9.128 1.00 79.50 86 LEU A CA 1
ATOM 674 C C . LEU A 1 86 ? 6.601 6.658 -10.339 1.00 79.50 86 LEU A C 1
ATOM 676 O O . LEU A 1 86 ? 6.295 7.812 -10.656 1.00 79.50 86 LEU A O 1
ATOM 680 N N . PRO A 1 87 ? 6.108 5.595 -11.002 1.00 83.38 87 PRO A N 1
ATOM 681 C CA . PRO A 1 87 ? 5.087 5.720 -12.036 1.00 83.38 87 PRO A CA 1
ATOM 682 C C . PRO A 1 87 ? 3.816 6.394 -11.501 1.00 83.38 87 PRO A C 1
ATOM 684 O O . PRO A 1 87 ? 3.337 6.075 -10.414 1.00 83.38 87 PRO A O 1
ATOM 687 N N . GLY A 1 88 ? 3.224 7.298 -12.285 1.00 82.62 88 GLY A N 1
ATOM 688 C CA . GLY A 1 88 ? 2.033 8.043 -11.856 1.00 82.62 88 GLY A CA 1
ATOM 689 C C . GLY A 1 88 ? 0.816 7.155 -11.569 1.00 82.62 88 GLY A C 1
ATOM 690 O O . GLY A 1 88 ? 0.054 7.442 -10.653 1.00 82.62 88 GLY A O 1
ATOM 691 N N . SER A 1 89 ? 0.657 6.040 -12.292 1.00 81.94 89 SER A N 1
ATOM 692 C CA . SER A 1 89 ? -0.406 5.057 -12.035 1.00 81.94 89 SER A CA 1
ATOM 693 C C . SER A 1 89 ? -0.272 4.406 -10.657 1.00 81.94 89 SER A C 1
ATOM 695 O O . SER A 1 89 ? -1.266 4.258 -9.954 1.00 81.94 89 SER A O 1
ATOM 697 N N . LEU A 1 90 ? 0.956 4.073 -10.252 1.00 80.25 90 LEU A N 1
ATOM 698 C CA . LEU A 1 90 ? 1.274 3.560 -8.919 1.00 80.25 90 LEU A CA 1
ATOM 699 C C . LEU A 1 90 ? 1.000 4.593 -7.841 1.00 80.25 90 LEU A C 1
ATOM 701 O O . LEU A 1 90 ? 0.322 4.291 -6.865 1.00 80.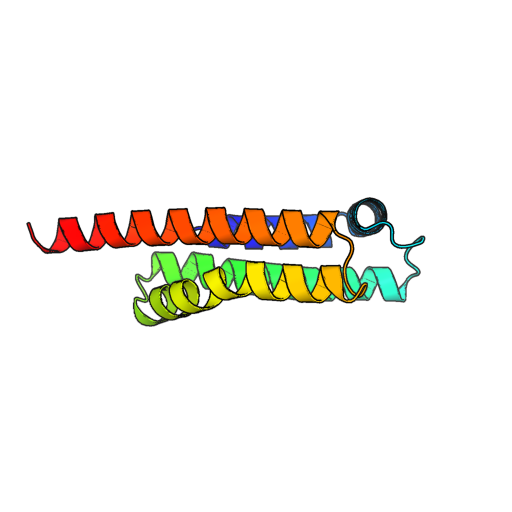25 90 LEU A O 1
ATOM 705 N N . ALA A 1 91 ? 1.500 5.814 -8.042 1.00 85.88 91 ALA A N 1
ATOM 706 C CA . ALA A 1 91 ? 1.290 6.911 -7.108 1.00 85.88 91 ALA A CA 1
ATOM 707 C C . ALA A 1 91 ? -0.207 7.144 -6.860 1.00 85.88 91 ALA A C 1
ATOM 709 O O . ALA A 1 91 ? -0.632 7.308 -5.718 1.00 85.88 91 ALA A O 1
ATOM 710 N N . LEU A 1 92 ? -1.010 7.098 -7.928 1.00 85.75 92 LEU A N 1
ATOM 711 C CA . LEU A 1 92 ? -2.456 7.267 -7.860 1.00 85.75 92 LEU A CA 1
ATOM 712 C C . LEU A 1 92 ? -3.151 6.081 -7.177 1.00 85.75 92 LEU A C 1
ATOM 714 O O . LEU A 1 92 ? -3.999 6.307 -6.318 1.00 85.75 92 LEU A O 1
ATOM 718 N N . LEU A 1 93 ? -2.787 4.838 -7.516 1.00 84.81 93 LEU A N 1
ATOM 719 C CA . LEU A 1 93 ? -3.334 3.639 -6.868 1.00 84.81 93 LEU A CA 1
ATOM 720 C C . LEU A 1 93 ? -3.071 3.656 -5.359 1.00 84.81 93 LEU A C 1
ATOM 722 O O . LEU A 1 93 ? -4.016 3.510 -4.586 1.00 84.81 93 LEU A O 1
ATOM 726 N N . PHE A 1 94 ? -1.830 3.928 -4.944 1.00 82.88 94 PHE A N 1
ATOM 727 C CA . PHE A 1 94 ? -1.469 4.055 -3.531 1.00 82.88 94 PHE A CA 1
ATOM 728 C C . PHE A 1 94 ? -2.218 5.201 -2.848 1.00 82.88 94 PHE A C 1
ATOM 730 O O . PHE A 1 94 ? -2.784 5.011 -1.775 1.00 82.88 94 PHE A O 1
ATOM 737 N N . ALA A 1 95 ? -2.283 6.379 -3.473 1.00 86.06 95 ALA A N 1
ATOM 738 C CA . ALA A 1 95 ? -2.995 7.520 -2.905 1.00 86.06 95 ALA A CA 1
ATOM 739 C C . ALA A 1 95 ? -4.493 7.229 -2.704 1.00 86.06 95 ALA A C 1
ATOM 741 O O . ALA A 1 95 ? -5.042 7.526 -1.644 1.00 86.06 95 ALA A O 1
ATOM 742 N N . VAL A 1 96 ? -5.155 6.623 -3.695 1.00 87.69 96 VAL A N 1
ATOM 743 C CA . VAL A 1 96 ? -6.576 6.251 -3.603 1.00 87.69 96 VAL A CA 1
ATOM 744 C C . VAL A 1 96 ? -6.782 5.173 -2.544 1.00 87.69 96 VAL A C 1
ATOM 746 O O . VAL A 1 96 ? -7.673 5.311 -1.703 1.00 87.69 96 VAL A O 1
ATOM 749 N N . GLN A 1 97 ? -5.952 4.129 -2.550 1.00 84.25 97 GLN A N 1
ATOM 750 C CA . GLN A 1 97 ? -6.015 3.053 -1.567 1.00 84.25 97 GLN A CA 1
ATOM 751 C C . GLN A 1 97 ? -5.898 3.592 -0.142 1.00 84.25 97 GLN A C 1
ATOM 753 O O . GLN A 1 97 ? -6.717 3.227 0.703 1.00 84.25 97 GLN A O 1
ATOM 758 N N . GLU A 1 98 ? -4.942 4.489 0.111 1.00 84.62 98 GLU A N 1
ATOM 759 C CA . GLU A 1 98 ? -4.714 5.075 1.433 1.00 84.62 98 GLU A CA 1
ATOM 760 C C . GLU A 1 98 ? -5.819 6.042 1.858 1.00 84.62 98 GLU A C 1
ATOM 762 O O . GLU A 1 98 ? -6.255 6.007 3.009 1.00 84.62 98 GLU A O 1
ATOM 767 N N . LEU A 1 99 ? -6.370 6.837 0.937 1.00 85.38 99 LEU A N 1
ATOM 768 C CA . LEU A 1 99 ? -7.504 7.719 1.233 1.00 85.38 99 LEU A CA 1
ATOM 769 C C . LEU A 1 99 ? -8.781 6.942 1.576 1.00 85.38 99 LEU A C 1
ATOM 771 O O . LEU A 1 99 ? -9.480 7.295 2.533 1.00 85.38 99 LEU A O 1
ATOM 775 N N . VAL A 1 100 ? -9.084 5.874 0.832 1.00 86.12 100 VAL A N 1
ATOM 776 C CA . VAL A 1 100 ? -10.233 4.992 1.110 1.00 86.12 100 VAL A CA 1
ATOM 777 C C . VAL A 1 100 ? -10.051 4.314 2.467 1.00 86.12 100 VAL A C 1
ATOM 779 O O . VAL A 1 100 ? -10.936 4.349 3.324 1.00 86.12 100 VAL A O 1
ATOM 782 N N . SER A 1 101 ? -8.860 3.765 2.682 1.00 79.44 101 SER A N 1
ATOM 783 C CA . SER A 1 101 ? -8.410 3.154 3.929 1.00 79.44 101 SER A CA 1
ATOM 784 C C . SER A 1 101 ? -8.530 4.078 5.145 1.00 79.44 101 SER A C 1
ATOM 786 O O . SER A 1 101 ? -9.027 3.669 6.201 1.00 79.44 101 SER A O 1
ATOM 788 N N . PHE A 1 102 ? -8.064 5.320 5.011 1.00 83.94 102 PHE A N 1
ATOM 789 C CA . PHE A 1 102 ? -8.139 6.352 6.039 1.00 83.94 102 PHE A CA 1
ATOM 790 C C . PHE A 1 102 ? -9.592 6.719 6.339 1.00 83.94 102 PHE A C 1
ATOM 792 O O . PHE A 1 102 ? -10.012 6.678 7.495 1.00 83.94 102 PHE A O 1
ATOM 799 N N . SER A 1 103 ? -10.380 6.995 5.296 1.00 84.38 103 SER A N 1
ATOM 800 C CA . SER A 1 103 ? -11.787 7.384 5.424 1.00 84.38 103 SER A CA 1
ATOM 801 C C . SER A 1 103 ? -12.601 6.302 6.128 1.00 84.38 103 SER A C 1
ATOM 803 O O . SER A 1 103 ? -13.352 6.600 7.056 1.00 84.38 103 SER A O 1
ATOM 805 N N . TRP A 1 104 ? -12.403 5.034 5.752 1.00 81.62 104 TRP A N 1
ATOM 806 C CA . TRP A 1 104 ? -13.052 3.904 6.413 1.00 81.62 104 TRP A CA 1
ATOM 807 C C . TRP A 1 104 ? -12.685 3.832 7.896 1.00 81.62 104 TRP A C 1
ATOM 809 O O . TRP A 1 104 ? -13.569 3.744 8.746 1.00 81.62 104 TRP A O 1
ATOM 819 N N . THR A 1 105 ? -11.389 3.913 8.211 1.00 78.25 105 THR A N 1
ATOM 820 C CA . THR A 1 105 ? -10.893 3.826 9.593 1.00 78.25 105 THR A CA 1
ATOM 821 C C . THR A 1 105 ? -11.429 4.970 10.456 1.00 78.25 105 THR A C 1
ATOM 823 O O . THR A 1 105 ? -11.866 4.740 11.585 1.00 78.25 105 THR A O 1
ATOM 826 N N . LEU A 1 106 ? -11.476 6.189 9.912 1.00 81.69 106 LEU A N 1
ATOM 827 C CA . LEU A 1 106 ? -12.022 7.361 10.591 1.00 81.69 106 LEU A CA 1
ATOM 828 C C . LEU A 1 106 ? -13.530 7.221 10.846 1.00 81.69 106 LEU A C 1
ATOM 830 O O . LEU A 1 106 ? -14.007 7.564 11.929 1.00 81.69 106 LEU A O 1
ATOM 834 N N . LEU A 1 107 ? -14.286 6.708 9.870 1.00 82.81 107 LEU A N 1
ATOM 835 C CA . LEU A 1 107 ? -15.723 6.468 10.011 1.00 82.81 107 LEU A CA 1
ATOM 836 C C . LEU A 1 107 ? -16.020 5.388 11.056 1.00 82.81 107 LEU A C 1
ATOM 838 O O . LEU A 1 107 ? -16.899 5.596 11.894 1.00 82.81 107 LEU A O 1
ATOM 842 N N . THR A 1 108 ? -15.279 4.272 11.048 1.00 78.19 108 THR A N 1
ATOM 843 C CA . THR A 1 108 ? -15.440 3.208 12.052 1.00 78.19 108 THR A CA 1
ATOM 844 C C . THR A 1 108 ? -15.093 3.704 13.448 1.00 78.19 108 THR A C 1
ATOM 846 O O . THR A 1 108 ? -15.880 3.505 14.369 1.00 78.19 108 THR A O 1
ATOM 849 N N . TRP A 1 109 ? -13.991 4.447 13.586 1.00 75.94 109 TRP A N 1
ATOM 850 C CA . TRP A 1 109 ? -13.587 5.019 14.867 1.00 75.94 109 TRP A CA 1
ATOM 851 C C . TRP A 1 109 ? -14.632 6.011 15.398 1.00 75.94 109 TRP A C 1
ATOM 853 O O . TRP A 1 109 ? -15.060 5.912 16.544 1.00 75.94 109 TRP A O 1
ATOM 863 N N . ARG A 1 110 ? -15.149 6.917 14.551 1.00 79.00 110 ARG A N 1
ATOM 864 C CA . ARG A 1 110 ? -16.232 7.845 14.937 1.00 79.00 110 ARG A CA 1
ATOM 865 C C . ARG A 1 110 ? -17.537 7.136 15.310 1.00 79.00 110 ARG A C 1
ATOM 867 O O . ARG A 1 110 ? -18.329 7.686 16.078 1.00 79.00 110 ARG A O 1
ATOM 874 N N . ALA A 1 111 ? -17.823 5.977 14.721 1.00 80.19 111 ALA A N 1
ATOM 875 C CA . ALA A 1 111 ? -19.004 5.186 15.058 1.00 80.19 111 ALA A CA 1
ATOM 876 C C . ALA A 1 111 ? -18.847 4.487 16.418 1.00 80.19 111 ALA A C 1
ATOM 878 O O . ALA A 1 111 ? -19.785 4.501 17.213 1.00 80.19 111 ALA A O 1
ATOM 879 N N . GLU A 1 112 ? -17.664 3.941 16.705 1.00 74.25 112 GLU A N 1
ATOM 880 C CA . GLU A 1 112 ? -17.329 3.331 17.998 1.00 74.25 112 GLU A CA 1
ATOM 881 C C . GLU A 1 112 ? -17.307 4.370 19.125 1.00 74.25 112 GLU A C 1
ATOM 883 O O . GLU A 1 112 ? -17.961 4.176 20.148 1.00 74.25 112 GLU A O 1
ATOM 888 N N . PHE A 1 113 ? -16.684 5.533 18.901 1.00 70.75 113 PHE A N 1
ATOM 889 C CA . PHE A 1 113 ? -16.651 6.621 19.885 1.00 70.75 113 PHE A CA 1
ATOM 890 C C . PHE A 1 113 ? -18.056 7.115 20.259 1.00 70.75 113 PHE A C 1
ATOM 892 O O . PHE A 1 113 ? -18.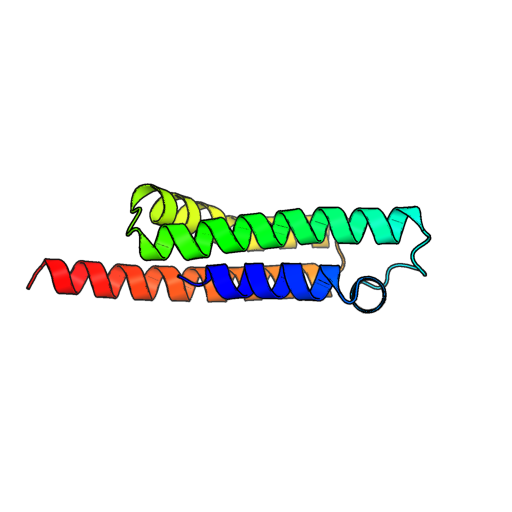331 7.412 21.417 1.00 70.75 113 PHE A O 1
ATOM 899 N N . ARG A 1 114 ? -18.978 7.171 19.285 1.00 70.38 114 ARG A N 1
ATOM 900 C CA . ARG A 1 114 ? -20.382 7.532 19.544 1.00 70.38 114 ARG A CA 1
ATOM 901 C C . ARG A 1 114 ? -21.156 6.454 20.297 1.00 70.38 114 ARG A C 1
ATOM 903 O O . ARG A 1 114 ? -22.033 6.815 21.067 1.00 70.38 114 ARG A O 1
ATOM 910 N N . ARG A 1 115 ? -20.853 5.167 20.095 1.00 68.50 115 ARG A N 1
ATOM 911 C CA . ARG A 1 115 ? -21.486 4.075 20.855 1.00 68.50 115 ARG A CA 1
ATOM 912 C C . ARG A 1 115 ? -21.042 4.034 22.312 1.00 68.50 115 ARG A C 1
ATOM 914 O O . ARG A 1 115 ? -21.845 3.651 23.142 1.00 68.50 115 ARG A O 1
ATOM 921 N N . ASN A 1 116 ? -19.810 4.433 22.615 1.00 59.34 116 ASN A N 1
ATOM 922 C CA . ASN A 1 116 ? -19.294 4.425 23.987 1.00 59.34 116 ASN A CA 1
ATOM 923 C C . ASN A 1 116 ? -19.753 5.635 24.830 1.00 59.34 116 ASN A C 1
ATOM 925 O O . ASN A 1 116 ? -19.487 5.666 26.027 1.00 59.34 116 ASN A O 1
ATOM 929 N N . MET A 1 117 ? -20.408 6.636 24.225 1.00 55.66 117 MET A N 1
ATOM 930 C CA . MET A 1 117 ? -20.971 7.809 24.921 1.00 55.66 117 MET A CA 1
ATOM 931 C C . MET A 1 117 ? -22.495 7.733 25.143 1.00 55.66 117 MET A C 1
ATOM 933 O O . MET A 1 117 ? -23.064 8.683 25.681 1.00 55.66 117 MET A O 1
ATOM 937 N N . VAL A 1 118 ? -23.153 6.653 24.708 1.00 48.94 118 VAL A N 1
ATOM 938 C CA . VAL A 1 118 ? -24.585 6.364 24.929 1.00 48.94 118 VAL A CA 1
ATOM 939 C C . VAL A 1 118 ? -24.695 5.191 25.889 1.00 48.94 118 VAL A C 1
ATOM 941 O O . VAL A 1 118 ? -25.555 5.264 26.790 1.00 48.94 118 VAL A O 1
#

Radius of gyration: 16.29 Å; chains: 1; bounding box: 41×30×43 Å